Protein 1Z6M (pdb70)

Secondary structure (DSSP, 8-state):
----TTT--GGG--SSSSEEES-TT-SB--EEE-TT-HHHHHHHHHHHHHHHHHHHTTSB-EEEEE----STTTHHHH--TT--TT-HHHHHHHHH--TTHHHHTTS-HHHHHHIIIIIS-------HHHHHHHHHHHHHHT--SS-EEEETTEEE-TT--HHHHHHHHT-

Solvent-accessible surface area: 8942 Å² total

B-factor: mean 17.7, std 9.82, range [2.69, 97.03]

Organism: Enterococcus faecalis (strain ATCC 700802 / V583) (NCBI:txid226185)

InterPro domains:
  IPR012336 Thioredoxin-like fold [PF13462] (13-172)
  IPR036249 Thioredoxin-like superfamily [SSF52833] (2-171)

Structure (mmCIF, N/CA/C/O backbone):
data_1Z6M
#
_entry.id   1Z6M
#
_cell.length_a   55.797
_cell.length_b   69.236
_cell.length_c   82.538
_cell.angle_alpha   90.00
_cell.angle_beta   90.00
_cell.angle_gamma   90.00
#
_symmetry.space_group_name_H-M   'C 2 2 21'
#
loop_
_entity.id
_entity.type
_entity.pdbx_description
1 polymer 'conserved hypothetical protein'
2 non-polymer 'PHOSPHATE ION'
3 water water
#
loop_
_atom_site.group_PDB
_atom_site.id
_atom_site.type_symbol
_atom_site.label_atom_id
_atom_site.label_alt_id
_atom_site.label_comp_id
_atom_site.label_asym_id
_atom_site.label_entity_id
_atom_site.label_seq_id
_atom_site.pdbx_PDB_ins_code
_atom_site.Cartn_x
_atom_site.Cartn_y
_atom_site.Cartn_z
_atom_site.occupancy
_atom_site.B_iso_or_equiv
_atom_site.auth_seq_id
_atom_site.auth_comp_id
_atom_site.auth_asym_id
_atom_site.auth_atom_id
_atom_site.pdbx_PDB_model_num
ATOM 1 N N . SER A 1 1 ? 35.500 35.789 39.620 1.00 11.46 -2 SER A N 1
ATOM 2 C CA . SER A 1 1 ? 34.562 36.928 39.868 1.00 12.49 -2 SER A CA 1
ATOM 3 C C . SER A 1 1 ? 34.272 37.037 41.342 1.00 11.24 -2 SER A C 1
ATOM 4 O O . SER A 1 1 ? 34.410 36.050 42.072 1.00 11.15 -2 SER A O 1
ATOM 7 N N . ASN A 1 2 ? 33.844 38.228 41.755 1.00 11.00 -1 ASN A N 1
ATOM 8 C CA . ASN A 1 2 ? 33.282 38.429 43.082 1.00 11.84 -1 ASN A CA 1
ATOM 9 C C . ASN A 1 2 ? 31.843 37.940 43.020 1.00 13.84 -1 ASN A C 1
ATOM 10 O O . ASN A 1 2 ? 30.937 38.687 42.670 1.00 14.36 -1 ASN A O 1
ATOM 15 N N A ALA A 1 3 ? 31.581 36.742 43.531 0.50 13.77 0 ALA A N 1
ATOM 16 N N B ALA A 1 3 ? 31.729 36.616 43.124 0.50 15.68 0 ALA A N 1
ATOM 17 C CA A ALA A 1 3 ? 30.235 36.171 43.383 0.50 15.34 0 ALA A CA 1
ATOM 18 C CA B ALA A 1 3 ? 30.473 35.892 43.003 0.50 17.49 0 ALA A CA 1
ATOM 19 C C A ALA A 1 3 ? 29.509 35.841 44.679 0.50 16.53 0 ALA A C 1
ATOM 20 C C B ALA A 1 3 ? 30.058 35.910 44.430 0.50 18.51 0 ALA A C 1
ATOM 21 O O A ALA A 1 3 ? 28.300 36.021 44.767 0.50 16.46 0 ALA A O 1
ATOM 22 O O B ALA A 1 3 ? 30.512 35.120 45.261 0.50 19.12 0 ALA A O 1
ATOM 41 N N . ASP A 1 5 ? 28.539 36.641 47.824 1.00 21.97 2 ASP A N 1
ATOM 42 C CA . ASP A 1 5 ? 27.981 37.221 49.043 1.00 23.63 2 ASP A CA 1
ATOM 43 C C . ASP A 1 5 ? 28.235 36.472 50.337 1.00 24.28 2 ASP A C 1
ATOM 44 O O . ASP A 1 5 ? 27.390 35.699 50.815 1.00 24.32 2 ASP A O 1
ATOM 49 N N . ILE A 1 6 ? 29.410 36.713 50.910 1.00 24.55 3 ILE A N 1
ATOM 50 C CA . ILE A 1 6 ? 29.764 36.051 52.157 1.00 25.18 3 ILE A CA 1
ATOM 51 C C . ILE A 1 6 ? 28.738 36.360 53.246 1.00 25.08 3 ILE A C 1
ATOM 52 O O . ILE A 1 6 ? 28.555 35.562 54.163 1.00 25.57 3 ILE A O 1
ATOM 57 N N . SER A 1 7 ? 28.049 37.496 53.114 1.00 24.35 4 SER A N 1
ATOM 58 C CA . SER A 1 7 ? 26.969 37.845 54.038 1.00 23.60 4 SER A CA 1
ATOM 59 C C . SER A 1 7 ? 25.680 37.031 53.865 1.00 22.49 4 SER A C 1
ATOM 60 O O . SER A 1 7 ? 24.930 36.871 54.832 1.00 23.62 4 SER A O 1
ATOM 63 N N A VAL A 1 8 ? 25.429 36.527 52.657 0.50 21.40 5 VAL A N 1
ATOM 64 N N B VAL A 1 8 ? 25.416 36.516 52.664 0.50 21.39 5 VAL A N 1
ATOM 65 C CA A VAL A 1 8 ? 24.251 35.690 52.424 0.25 20.00 5 VAL A CA 1
ATOM 66 C CA B VAL A 1 8 ? 24.222 35.681 52.473 0.25 19.96 5 VAL A CA 1
ATOM 67 C C A VAL A 1 8 ? 24.507 34.245 52.860 0.50 18.90 5 VAL A C 1
ATOM 68 C C B VAL A 1 8 ? 24.478 34.201 52.769 0.50 18.91 5 VAL A C 1
ATOM 69 O O A VAL A 1 8 ? 23.610 33.591 53.393 0.50 18.55 5 VAL A O 1
ATOM 70 O O B VAL A 1 8 ? 23.544 33.472 53.102 0.50 18.69 5 VAL A O 1
ATOM 77 N N . ILE A 1 9 ? 25.732 33.765 52.650 1.00 17.43 6 ILE A N 1
AT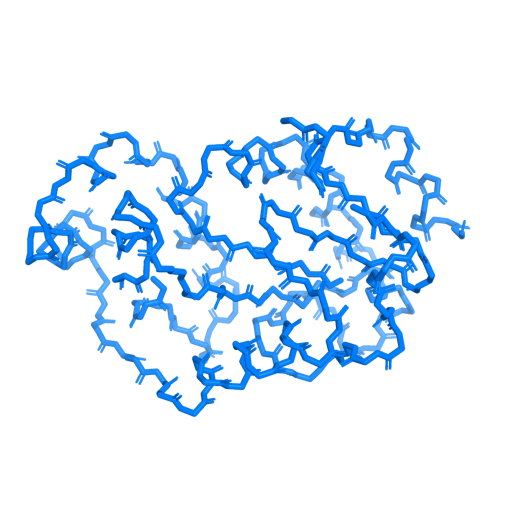OM 78 C CA . ILE A 1 9 ? 26.098 32.390 53.020 1.00 15.64 6 ILE A CA 1
ATOM 79 C C . ILE A 1 9 ? 25.939 32.236 54.524 1.00 14.58 6 ILE A C 1
ATOM 80 O O . ILE A 1 9 ? 26.341 33.116 55.302 1.00 14.75 6 ILE A O 1
ATOM 85 N N . ASP A 1 10 ? 25.318 31.132 54.918 1.00 13.56 7 ASP A N 1
ATOM 86 C CA . ASP A 1 10 ? 25.138 30.820 56.330 1.00 13.16 7 ASP A CA 1
ATOM 87 C C . ASP A 1 10 ? 26.054 29.662 56.712 1.00 12.72 7 ASP A C 1
ATOM 88 O O . ASP A 1 10 ? 25.726 28.483 56.512 1.00 13.24 7 ASP A O 1
ATOM 93 N N . ALA A 1 11 ? 27.203 30.009 57.289 1.00 12.54 8 ALA A N 1
ATOM 94 C CA . ALA A 1 11 ? 28.237 29.029 57.624 1.00 12.48 8 ALA A CA 1
ATOM 95 C C . ALA A 1 11 ? 27.810 28.128 58.773 1.00 12.72 8 ALA A C 1
ATOM 96 O O . ALA A 1 11 ? 28.492 27.149 59.066 1.00 13.23 8 ALA A O 1
ATOM 98 N N . THR A 1 12 ? 26.688 28.436 59.429 1.00 12.62 9 THR A N 1
ATOM 99 C CA . THR A 1 12 ? 26.197 27.533 60.473 1.00 13.28 9 THR A CA 1
ATOM 100 C C . THR A 1 12 ? 25.467 26.315 59.894 1.00 13.59 9 THR A C 1
ATOM 101 O O . THR A 1 12 ? 25.208 25.352 60.613 1.00 15.02 9 THR A O 1
ATOM 105 N N . LYS A 1 13 ? 25.152 26.349 58.600 1.00 13.68 10 LYS A N 1
ATOM 106 C CA . LYS A 1 13 ? 24.325 25.311 57.978 1.00 14.73 10 LYS A CA 1
ATOM 107 C C . LYS A 1 13 ? 25.145 24.255 57.253 1.00 14.98 10 LYS A C 1
ATOM 108 O O . LYS A 1 13 ? 24.595 23.316 56.682 1.00 15.98 10 LYS A O 1
ATOM 114 N N . VAL A 1 14 ? 26.458 24.413 57.261 1.00 13.77 11 VAL A N 1
ATOM 115 C CA . VAL A 1 14 ? 27.333 23.381 56.716 1.00 13.82 11 VAL A CA 1
ATOM 116 C C . VAL A 1 14 ? 27.704 22.414 57.834 1.00 13.43 11 VAL A C 1
ATOM 117 O O . VAL A 1 14 ? 27.557 22.741 59.019 1.00 15.00 11 VAL A O 1
ATOM 121 N N . ASN A 1 15 ? 28.177 21.229 57.468 1.00 13.06 12 ASN A N 1
ATOM 122 C CA . ASN A 1 15 ? 28.586 20.247 58.461 1.00 12.68 12 ASN A CA 1
ATOM 123 C C . ASN A 1 15 ? 29.911 19.603 58.079 1.00 13.15 12 ASN A C 1
ATOM 124 O O . ASN A 1 15 ? 30.377 19.730 56.941 1.00 12.63 12 ASN A O 1
ATOM 129 N N . THR A 1 16 ? 30.509 18.914 59.041 1.00 13.28 13 THR A N 1
ATOM 130 C CA . THR A 1 16 ? 31.773 18.224 58.832 1.00 15.04 13 THR A CA 1
ATOM 131 C C . THR A 1 16 ? 31.572 16.721 58.664 1.00 15.12 13 THR A C 1
ATOM 132 O O . THR A 1 16 ? 32.510 15.945 58.845 1.00 16.73 13 THR A O 1
ATOM 136 N N . GLU A 1 17 ? 30.361 16.318 58.288 1.00 15.17 14 GLU A N 1
ATOM 137 C CA . GLU A 1 17 ? 30.024 14.902 58.143 1.00 16.27 14 GLU A CA 1
ATOM 138 C C . GLU A 1 17 ? 30.029 14.415 56.699 1.00 15.13 14 GLU A C 1
ATOM 139 O O . GLU A 1 17 ? 30.685 13.421 56.383 1.00 16.56 14 GLU A O 1
ATOM 145 N N . THR A 1 18 ? 29.295 15.102 55.830 1.00 13.36 15 THR A N 1
ATOM 146 C CA . THR A 1 18 ? 29.127 14.632 54.463 1.00 13.00 15 THR A CA 1
ATOM 147 C C . THR A 1 18 ? 30.352 14.947 53.626 1.00 12.23 15 THR A C 1
ATOM 148 O O . THR A 1 18 ? 30.803 16.099 53.595 1.00 12.05 15 THR A O 1
ATOM 152 N N . GLY A 1 19 ? 30.868 13.943 52.924 1.00 12.04 16 GLY A N 1
ATOM 153 C CA . GLY A 1 19 ? 31.933 14.199 51.974 1.00 12.41 16 GLY A CA 1
ATOM 154 C C . GLY A 1 19 ? 33.190 13.410 52.198 1.00 12.62 16 GLY A C 1
ATOM 155 O O . GLY A 1 19 ? 33.197 12.425 52.932 1.00 13.11 16 GLY A O 1
ATOM 156 N N . LEU A 1 20 ? 34.252 13.824 51.523 1.00 12.19 17 LEU A N 1
ATOM 157 C CA . LEU A 1 20 ? 35.529 13.140 51.584 1.00 13.09 17 LEU A CA 1
ATOM 158 C C . LEU A 1 20 ? 36.357 13.728 52.716 1.00 12.81 17 LEU A C 1
ATOM 159 O O . LEU A 1 20 ? 36.647 14.923 52.713 1.00 12.48 17 LEU A O 1
ATOM 164 N N . HIS A 1 21 ? 36.731 12.889 53.680 1.00 12.54 18 HIS A N 1
ATOM 165 C CA . HIS A 1 21 ? 37.507 13.346 54.833 1.00 13.07 18 HIS A CA 1
ATOM 166 C C . HIS A 1 21 ? 38.982 13.080 54.625 1.00 13.40 18 HIS A C 1
ATOM 167 O O . HIS A 1 21 ? 39.377 11.938 54.410 1.00 13.67 18 HIS A O 1
ATOM 174 N N . ILE A 1 22 ? 39.783 14.132 54.716 1.00 13.75 19 ILE A N 1
ATOM 175 C CA . ILE A 1 22 ? 41.243 14.032 54.596 1.00 14.26 19 ILE A CA 1
ATOM 176 C C . ILE A 1 22 ? 41.844 14.531 55.899 1.00 14.69 19 ILE A C 1
ATOM 177 O O . ILE A 1 22 ? 41.616 15.673 56.288 1.00 15.22 19 ILE A O 1
ATOM 182 N N . GLY A 1 23 ? 42.602 13.673 56.571 1.00 15.17 20 GLY A N 1
ATOM 183 C CA . GLY A 1 23 ? 43.219 14.053 57.826 1.00 15.95 20 GLY A CA 1
ATOM 184 C C . GLY A 1 23 ? 42.602 13.358 59.020 1.00 16.55 20 GLY A C 1
ATOM 185 O O . GLY A 1 23 ? 41.719 12.502 58.881 1.00 17.15 20 GLY A O 1
ATOM 186 N N . GLU A 1 24 ? 43.068 13.739 60.199 1.00 16.64 21 GLU A N 1
ATOM 187 C CA . GLU A 1 24 ? 42.616 13.126 61.444 1.00 17.34 21 GLU A CA 1
ATOM 188 C C . GLU A 1 24 ? 41.220 13.596 61.860 1.00 16.42 21 GLU A C 1
ATOM 189 O O . GLU A 1 24 ? 40.932 14.785 61.832 1.00 15.93 21 GLU A O 1
ATOM 195 N N A SER A 1 25 ? 40.353 12.660 62.245 0.00 15.37 22 SER A N 1
ATOM 196 N N B SER A 1 25 ? 40.357 12.659 62.253 0.50 15.39 22 SER A N 1
ATOM 197 C CA A SER A 1 25 ? 38.977 13.001 62.631 0.00 15.09 22 SER A CA 1
ATOM 198 C CA B SER A 1 25 ? 38.984 13.000 62.661 0.50 15.25 22 SER A CA 1
ATOM 199 C C A SER A 1 25 ? 38.908 13.949 63.833 0.00 14.86 22 SER A C 1
ATOM 200 C C B SER A 1 25 ? 38.931 13.955 63.851 0.50 14.71 22 SER A C 1
ATOM 201 O O A SER A 1 25 ? 37.938 14.678 64.002 0.00 14.02 22 SER A O 1
ATOM 202 O O B SER A 1 25 ? 37.968 14.692 64.021 0.50 13.71 22 SER A O 1
ATOM 207 N N . ASN A 1 26 ? 39.977 13.918 64.670 1.00 15.70 23 ASN A N 1
ATOM 208 C CA A ASN A 1 26 ? 39.930 14.827 65.812 0.50 15.89 23 ASN A CA 1
ATOM 209 C CA B ASN A 1 26 ? 40.089 14.752 65.859 0.50 15.78 23 ASN A CA 1
ATOM 210 C C . ASN A 1 26 ? 40.723 16.120 65.608 1.00 15.73 23 ASN A C 1
ATOM 211 O O . ASN A 1 26 ? 40.853 16.923 66.529 1.00 15.52 23 ASN A O 1
ATOM 220 N N . ALA A 1 27 ? 41.185 16.362 64.379 1.00 15.02 24 ALA A N 1
ATOM 221 C CA . ALA A 1 27 ? 41.890 17.620 64.095 1.00 14.97 24 ALA A CA 1
ATOM 222 C C . ALA A 1 27 ? 40.997 18.797 64.466 1.00 15.21 24 ALA A C 1
ATOM 223 O O . ALA A 1 27 ? 39.808 18.799 64.146 1.00 16.17 24 ALA A O 1
ATOM 225 N N . PRO A 1 28 ? 41.549 19.785 65.186 1.00 14.74 25 PRO A N 1
ATOM 226 C CA . PRO A 1 28 ? 40.742 20.908 65.674 1.00 15.31 25 PRO A CA 1
ATOM 227 C C . PRO A 1 28 ? 40.170 21.818 64.583 1.00 15.51 25 PRO A C 1
ATOM 228 O O . PRO A 1 28 ? 39.051 22.323 64.722 1.00 16.72 25 PRO A O 1
ATOM 232 N N . VAL A 1 29 ? 40.913 22.013 63.500 1.00 14.56 26 VAL A N 1
ATOM 233 C CA . VAL A 1 29 ? 40.468 22.928 62.454 1.00 14.08 26 VAL A CA 1
ATOM 234 C C . VAL A 1 29 ? 39.779 22.126 61.360 1.00 14.20 26 VAL A C 1
ATOM 235 O O . VAL A 1 29 ? 40.390 21.249 60.747 1.00 14.54 26 VAL A O 1
ATOM 239 N N . LYS A 1 30 ? 38.501 22.426 61.138 1.00 13.85 27 LYS A N 1
ATOM 240 C CA . LYS A 1 30 ? 37.712 21.741 60.117 1.00 14.12 27 LYS A CA 1
ATOM 241 C C . LYS A 1 30 ? 37.586 22.649 58.915 1.00 13.93 27 LYS A C 1
ATOM 242 O O . LYS A 1 30 ? 37.038 23.746 59.016 1.00 15.01 27 LYS A O 1
ATOM 256 N N . ILE A 1 32 ? 36.040 23.083 55.321 1.00 11.55 29 ILE A N 1
ATOM 257 C CA . ILE A 1 32 ? 34.970 22.596 54.450 1.00 11.31 29 ILE A CA 1
ATOM 258 C C . ILE A 1 32 ? 35.146 23.188 53.058 1.00 11.33 29 ILE A C 1
ATOM 259 O O . ILE A 1 32 ? 35.274 24.401 52.911 1.00 11.25 29 ILE A O 1
ATOM 264 N N . GLU A 1 33 ? 35.164 22.331 52.041 1.00 10.65 30 GLU A N 1
ATOM 265 C CA . GLU A 1 33 ? 35.467 22.769 50.678 1.00 10.66 30 GLU A CA 1
ATOM 266 C C . GLU A 1 33 ? 34.386 22.305 49.724 1.00 9.84 30 GLU A C 1
ATOM 267 O O . GLU A 1 33 ? 34.300 21.110 49.410 1.00 10.98 30 GLU A O 1
ATOM 273 N N . PHE A 1 34 ? 33.579 23.243 49.238 1.00 9.74 31 PHE A N 1
ATOM 274 C CA . PHE A 1 34 ? 32.610 22.953 48.181 1.00 9.51 31 PHE A CA 1
ATOM 275 C C . PHE A 1 34 ? 33.297 23.209 46.850 1.00 9.80 31 PHE A C 1
ATOM 276 O O . PHE A 1 34 ? 33.698 24.337 46.552 1.00 9.98 31 PHE A O 1
ATOM 284 N N . ILE A 1 35 ? 33.454 22.153 46.062 1.00 10.01 32 ILE A N 1
ATOM 285 C CA . ILE A 1 35 ? 34.180 22.255 44.810 1.00 10.79 32 ILE A CA 1
ATOM 286 C C . ILE A 1 35 ? 33.484 21.444 43.717 1.00 10.52 32 ILE A C 1
ATOM 287 O O . ILE A 1 35 ? 32.682 20.540 43.987 1.00 10.45 32 ILE A O 1
ATOM 292 N N . ASN A 1 36 ? 33.799 21.778 42.473 1.00 9.19 33 ASN A N 1
ATOM 293 C CA . ASN A 1 36 ? 33.441 20.931 41.345 1.00 9.61 33 ASN A CA 1
ATOM 294 C C . ASN A 1 36 ? 34.732 20.719 40.563 1.00 9.53 33 ASN A C 1
ATOM 295 O O . ASN A 1 36 ? 35.453 21.675 40.269 1.00 10.32 33 ASN A O 1
ATOM 300 N N . VAL A 1 37 ? 35.052 19.469 40.260 1.00 9.67 34 VAL A N 1
ATOM 301 C CA A VAL A 1 37 ? 36.374 19.150 39.713 0.50 9.63 34 VAL A CA 1
ATOM 302 C CA B VAL A 1 37 ? 36.364 19.136 39.737 0.50 10.29 34 VAL A CA 1
ATOM 303 C C . VAL A 1 37 ? 36.605 19.613 38.291 1.00 9.84 34 VAL A C 1
ATOM 304 O O . VAL A 1 37 ? 37.735 19.572 37.818 1.00 10.29 34 VAL A O 1
ATOM 311 N N . ARG A 1 38 ? 35.556 20.071 37.603 1.00 9.99 35 ARG A N 1
ATOM 312 C CA . ARG A 1 38 ? 35.767 20.680 36.276 1.00 10.11 35 ARG A CA 1
ATOM 313 C C . ARG A 1 38 ? 36.056 22.174 36.359 1.00 9.72 35 ARG A C 1
ATOM 314 O O . ARG A 1 38 ? 36.474 22.794 35.391 1.00 10.41 35 ARG A O 1
ATOM 322 N N . CYS A 1 39 ? 35.829 22.755 37.528 1.00 9.56 36 CYS A N 1
ATOM 323 C CA . CYS A 1 39 ? 35.93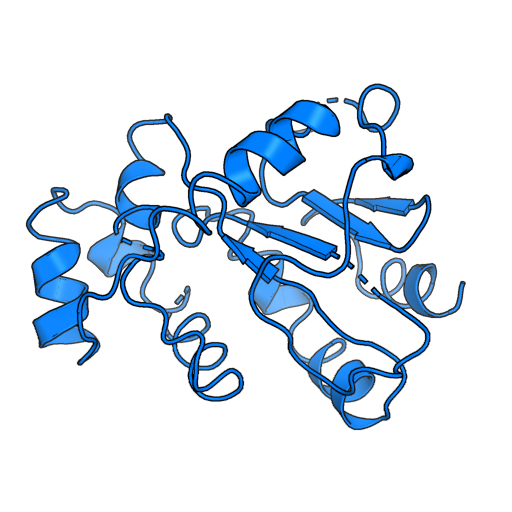8 24.190 37.650 1.00 9.65 36 CYS A CA 1
ATOM 324 C C . CYS A 1 39 ? 37.402 24.647 37.670 1.00 10.04 36 CYS A C 1
ATOM 325 O O . CYS A 1 39 ? 38.177 24.169 38.484 1.00 9.55 36 CYS A O 1
ATOM 328 N N . PRO A 1 40 ? 37.780 25.614 36.811 1.00 9.55 37 PRO A N 1
ATOM 329 C CA . PRO A 1 40 ? 39.174 26.077 36.833 1.00 10.28 37 PRO A CA 1
ATOM 330 C C . PRO A 1 40 ? 39.512 26.938 38.059 1.00 9.64 37 PRO A C 1
ATOM 331 O O . PRO A 1 40 ? 40.688 27.061 38.445 1.00 9.93 37 PRO A O 1
ATOM 335 N N . TYR A 1 41 ? 38.492 27.506 38.691 1.00 9.58 38 TYR A N 1
ATOM 336 C CA . TYR A 1 41 ? 38.717 28.277 39.909 1.00 9.77 38 TYR A CA 1
ATOM 337 C C . TYR A 1 41 ? 38.996 27.295 41.050 1.00 9.97 38 TYR A C 1
ATOM 338 O O . TYR A 1 41 ? 39.863 27.533 41.884 1.00 9.53 38 TYR A O 1
ATOM 347 N N . CYS A 1 42 ? 38.276 26.176 41.060 1.00 9.80 39 CYS A N 1
ATOM 348 C CA . CYS A 1 42 ? 38.551 25.088 42.002 1.00 10.10 39 CYS A CA 1
ATOM 349 C C . CYS A 1 42 ? 39.931 24.492 41.742 1.00 9.55 39 CYS A C 1
ATOM 350 O O . CYS A 1 42 ? 40.648 24.172 42.686 1.00 9.73 39 CYS A O 1
ATOM 353 N N . ARG A 1 43 ? 40.311 24.362 40.467 1.00 10.00 40 ARG A N 1
ATOM 354 C CA A ARG A 1 43 ? 41.663 23.906 40.122 0.50 10.08 40 ARG A CA 1
ATOM 355 C CA B ARG A 1 43 ? 41.656 23.922 40.109 0.50 10.44 40 ARG A CA 1
ATOM 356 C C . ARG A 1 43 ? 42.728 24.820 40.733 1.00 10.13 40 ARG A C 1
ATOM 357 O O . ARG A 1 43 ? 43.716 24.340 41.304 1.00 10.21 40 ARG A O 1
ATOM 372 N N . LYS A 1 44 ? 42.531 26.133 40.614 1.00 9.90 41 LYS A N 1
ATOM 373 C CA A LYS A 1 44 ? 43.443 27.126 41.177 0.50 10.34 41 LYS A CA 1
ATOM 374 C CA B LYS A 1 44 ? 43.457 27.111 41.181 0.50 10.32 41 LYS A CA 1
ATOM 375 C C . LYS A 1 44 ? 43.523 26.977 42.694 1.00 10.20 41 LYS A C 1
ATOM 376 O O . LYS A 1 44 ? 44.613 26.967 43.272 1.00 10.69 41 LYS A O 1
ATOM 387 N N . TRP A 1 45 ? 42.364 26.882 43.349 1.00 9.42 42 TRP A N 1
ATOM 388 C CA . TRP A 1 45 ? 42.329 26.647 44.798 1.00 9.65 42 TRP A CA 1
ATOM 389 C C . TRP A 1 45 ? 43.155 25.413 45.167 1.00 10.08 42 TRP A C 1
ATOM 390 O O . TRP A 1 45 ? 43.993 25.460 46.074 1.00 10.24 42 TRP A O 1
ATOM 401 N N . PHE A 1 46 ? 42.930 24.313 44.460 1.00 11.20 43 PHE A N 1
ATOM 402 C CA . PHE A 1 46 ? 43.607 23.069 44.794 1.00 12.11 43 PHE A CA 1
ATOM 403 C C . PHE A 1 46 ? 45.116 23.162 44.614 1.00 12.32 43 PHE A C 1
ATOM 404 O O . PHE A 1 46 ? 45.867 22.683 45.457 1.00 13.14 43 PHE A O 1
ATOM 412 N N . GLU A 1 47 ? 45.578 23.772 43.523 1.00 12.41 44 GLU A N 1
ATOM 413 C CA . GLU A 1 47 ? 47.028 23.826 43.318 1.00 13.60 44 GLU A CA 1
ATOM 414 C C . GLU A 1 47 ? 47.709 24.797 44.295 1.00 12.81 44 GLU A C 1
ATOM 415 O O . GLU A 1 47 ? 48.768 24.486 44.837 1.00 12.73 44 GLU A O 1
ATOM 421 N N . GLU A 1 48 ? 47.103 25.962 44.542 1.00 12.17 45 GLU A N 1
ATOM 422 C CA . GLU A 1 48 ? 47.788 26.995 45.312 1.00 12.51 45 GLU A CA 1
ATOM 423 C C . GLU A 1 48 ? 47.861 26.647 46.793 1.00 12.33 45 GLU A C 1
ATOM 424 O O . GLU A 1 48 ? 48.763 27.118 47.490 1.00 12.85 45 GLU A O 1
ATOM 430 N N . SER A 1 49 ? 46.931 25.813 47.252 1.00 12.31 46 SER A N 1
ATOM 431 C CA . SER A 1 49 ? 46.866 25.404 48.660 1.00 11.82 46 SER A CA 1
ATOM 432 C C . SER A 1 49 ? 47.484 24.029 48.946 1.00 12.26 46 SER A C 1
ATOM 433 O O . SER A 1 49 ? 47.587 23.625 50.101 1.00 12.23 46 SER A O 1
ATOM 436 N N . GLU A 1 50 ? 47.936 23.332 47.903 1.00 12.35 47 GLU A N 1
ATOM 437 C CA A GLU A 1 50 ? 48.331 21.926 48.022 0.50 12.90 47 GLU A CA 1
ATOM 438 C CA B GLU A 1 50 ? 48.337 21.926 48.020 0.50 13.14 47 GLU A CA 1
ATOM 439 C C . GLU A 1 50 ? 49.358 21.667 49.131 1.00 12.88 47 GLU A C 1
ATOM 440 O O . GLU A 1 50 ? 49.148 20.796 49.990 1.00 13.32 47 GLU A O 1
ATOM 451 N N . GLU A 1 51 ? 50.458 22.420 49.116 1.00 12.90 48 GLU A N 1
ATOM 452 C CA . GLU A 1 51 ? 51.551 22.196 50.066 1.00 13.28 48 GLU A CA 1
ATOM 453 C C . GLU A 1 51 ? 51.177 22.567 51.499 1.00 12.99 48 GLU A C 1
ATOM 454 O O . GLU A 1 51 ? 51.432 21.797 52.440 1.00 13.01 48 GLU A O 1
ATOM 460 N N . LEU A 1 52 ? 50.576 23.741 51.669 1.00 13.07 49 LEU A N 1
ATOM 461 C CA A LEU A 1 52 ? 50.164 24.158 53.008 0.50 12.86 49 LEU A CA 1
ATOM 462 C CA B LEU A 1 52 ? 50.152 24.180 52.990 0.50 13.33 49 LEU A CA 1
ATOM 463 C C . LEU A 1 52 ? 49.151 23.191 53.600 1.00 13.08 49 LEU A C 1
ATOM 464 O O . LEU A 1 52 ? 49.259 22.811 54.757 1.00 13.62 49 LEU A O 1
ATOM 473 N N . LEU A 1 53 ? 48.170 22.774 52.811 1.00 12.23 50 LEU A N 1
ATOM 474 C CA . LEU A 1 53 ? 47.202 21.818 53.337 1.00 12.60 50 LEU A CA 1
ATOM 475 C C . LEU A 1 53 ? 47.780 20.429 53.628 1.00 12.88 50 LEU A C 1
ATOM 476 O O . LEU A 1 53 ? 47.409 19.798 54.618 1.00 13.29 50 LEU A O 1
ATOM 481 N N . ALA A 1 54 ? 48.700 19.959 52.791 1.00 12.28 51 ALA A N 1
ATOM 482 C CA . ALA A 1 54 ? 49.310 18.662 53.048 1.00 13.03 51 ALA A CA 1
ATOM 483 C C . ALA A 1 54 ? 50.038 18.686 54.389 1.00 12.87 51 ALA A C 1
ATOM 484 O O . ALA A 1 54 ? 49.887 17.764 55.202 1.00 13.14 51 ALA A O 1
ATOM 486 N N . GLN A 1 55 ? 50.781 19.758 54.653 1.00 12.96 52 GLN A N 1
ATOM 487 C CA . GLN A 1 55 ? 51.477 19.846 55.934 1.00 13.62 52 GLN A CA 1
ATOM 488 C C . GLN A 1 55 ? 50.504 19.983 57.105 1.00 14.19 52 GLN A C 1
ATOM 489 O O . GLN A 1 55 ? 50.695 19.370 58.160 1.00 14.59 52 GLN A O 1
ATOM 495 N N . SER A 1 56 ? 49.461 20.797 56.924 1.00 14.15 53 SER A N 1
ATOM 496 C CA . SER A 1 56 ? 48.478 21.025 57.997 1.00 14.73 53 SER A CA 1
ATOM 497 C C . SER A 1 56 ? 47.724 19.750 58.357 1.00 14.74 53 SER A C 1
ATOM 498 O O . SER A 1 56 ? 47.386 19.527 59.520 1.00 15.01 53 SER A O 1
ATOM 501 N N . VAL A 1 57 ? 47.422 18.948 57.341 1.00 14.66 54 VAL A N 1
ATOM 502 C CA . VAL A 1 57 ? 46.765 17.665 57.536 1.00 15.30 54 VAL A CA 1
ATOM 503 C C . VAL A 1 57 ? 47.713 16.685 58.227 1.00 15.54 54 VAL A C 1
ATOM 504 O O . VAL A 1 57 ? 47.334 16.009 59.185 1.00 16.09 54 VAL A O 1
ATOM 508 N N . LYS A 1 58 ? 48.954 16.638 57.756 1.00 15.74 55 LYS A N 1
ATOM 509 C CA . LYS A 1 58 ? 49.934 15.718 58.324 1.00 16.33 55 LYS A CA 1
ATOM 510 C C . LYS A 1 58 ? 50.233 16.025 59.788 1.00 16.01 55 LYS A C 1
ATOM 511 O O . LYS A 1 58 ? 50.410 15.108 60.593 1.00 16.77 55 LYS A O 1
ATOM 517 N N . SER A 1 59 ? 50.296 17.308 60.122 1.00 16.00 56 SER A N 1
ATOM 518 C CA . SER A 1 59 ? 50.605 17.745 61.486 1.00 16.31 56 SER A CA 1
ATOM 519 C C . SER A 1 59 ? 49.441 17.584 62.477 1.00 16.00 56 SER A C 1
ATOM 520 O O . SER A 1 59 ? 49.607 17.859 63.667 1.00 16.37 56 SER A O 1
ATOM 523 N N . GLY A 1 60 ? 48.270 17.179 61.982 1.00 15.54 57 GLY A N 1
ATOM 524 C CA . GLY A 1 60 ? 47.099 16.944 62.827 1.00 15.28 57 GLY A CA 1
ATOM 525 C C . GLY A 1 60 ? 46.263 18.181 63.115 1.00 14.69 57 GLY A C 1
ATOM 526 O O . GLY A 1 60 ? 45.305 18.109 63.870 1.00 14.95 57 GLY A O 1
ATOM 527 N N . LYS A 1 61 ? 46.632 19.317 62.525 1.00 14.22 58 LYS A N 1
ATOM 528 C CA . LYS A 1 61 ? 45.945 20.581 62.778 1.00 13.98 58 LYS A CA 1
ATOM 529 C C . LYS A 1 61 ? 44.609 20.672 62.039 1.00 13.53 58 LYS A C 1
ATOM 530 O O . LYS A 1 61 ? 43.627 21.164 62.595 1.00 13.38 58 LYS A O 1
ATOM 536 N N . VAL A 1 62 ? 44.582 20.189 60.799 1.00 13.22 59 VAL A N 1
ATOM 537 C CA . VAL A 1 62 ? 43.435 20.359 59.915 1.00 13.23 59 VAL A CA 1
ATOM 538 C C . VAL A 1 62 ? 42.863 19.029 59.453 1.00 13.34 59 VAL A C 1
ATOM 539 O O . VAL A 1 62 ? 43.608 18.109 59.107 1.00 13.66 59 VAL A O 1
ATOM 543 N N . GLU A 1 63 ? 41.534 18.944 59.466 1.00 12.91 60 GLU A N 1
ATOM 544 C CA . GLU A 1 63 ? 40.809 17.921 58.722 1.00 13.19 60 GLU A CA 1
ATOM 545 C C . GLU A 1 63 ? 40.057 18.617 57.596 1.00 12.34 60 GLU A C 1
ATOM 546 O O . GLU A 1 63 ? 39.343 19.590 57.836 1.00 12.87 60 GLU A O 1
ATOM 552 N N . ARG A 1 64 ? 40.224 18.125 56.373 1.00 11.60 61 ARG A N 1
ATOM 553 C CA . ARG A 1 64 ? 39.480 18.664 55.239 1.00 11.23 61 ARG A CA 1
ATOM 554 C C . ARG A 1 64 ? 38.257 17.812 55.015 1.00 11.28 61 ARG A C 1
ATOM 555 O O . ARG A 1 64 ? 38.327 16.577 55.093 1.00 11.81 61 ARG A O 1
ATOM 563 N N . ILE A 1 65 ? 37.136 18.483 54.740 1.00 10.95 62 ILE A N 1
ATOM 564 C CA A ILE A 1 65 ? 35.909 17.796 54.348 0.50 10.80 62 ILE A CA 1
ATOM 565 C CA B ILE A 1 65 ? 35.877 17.836 54.376 0.50 11.44 62 ILE A CA 1
ATOM 566 C C . ILE A 1 65 ? 35.527 18.333 52.975 1.00 10.87 62 ILE A C 1
ATOM 567 O O . ILE A 1 65 ? 35.036 19.454 52.828 1.00 11.01 62 ILE A O 1
ATOM 576 N N . ILE A 1 66 ? 35.804 17.513 51.966 1.00 10.79 63 ILE A N 1
ATOM 577 C CA . ILE A 1 66 ? 35.678 17.920 50.576 1.00 10.98 63 ILE A CA 1
ATOM 578 C C . ILE A 1 66 ? 34.314 17.487 50.053 1.00 9.62 63 ILE A C 1
ATOM 579 O O . ILE A 1 66 ? 34.006 16.280 50.023 1.00 11.23 63 ILE A O 1
ATOM 584 N N . LYS A 1 67 ? 33.521 18.483 49.673 1.00 10.20 64 LYS A N 1
ATOM 585 C CA . LYS A 1 67 ? 32.141 18.299 49.250 1.00 9.87 64 LYS A CA 1
ATOM 586 C C . LYS A 1 67 ? 32.058 18.507 47.753 1.00 9.69 64 LYS A C 1
ATOM 587 O O . LYS A 1 67 ? 32.156 19.639 47.274 1.00 10.33 64 LYS A O 1
ATOM 593 N N . LEU A 1 68 ? 31.895 17.405 47.029 1.00 9.90 65 LEU A N 1
ATOM 594 C CA . LEU A 1 68 ? 31.865 17.448 45.563 1.00 9.82 65 LEU A CA 1
ATOM 595 C C . LEU A 1 68 ? 30.461 17.826 45.127 1.00 10.25 65 LEU A C 1
ATOM 596 O O . LEU A 1 68 ? 29.519 17.038 45.249 1.00 10.91 65 LEU A O 1
ATOM 601 N N . PHE A 1 69 ? 30.346 19.073 44.675 1.00 9.97 66 PHE A N 1
ATOM 602 C CA . PHE A 1 69 ? 29.072 19.735 44.412 1.00 10.28 66 PHE A CA 1
ATOM 603 C C . PHE A 1 69 ? 28.753 19.568 42.925 1.00 10.85 66 PHE A C 1
ATOM 604 O O . PHE A 1 69 ? 29.373 20.221 42.061 1.00 10.71 66 PHE A O 1
ATOM 612 N N . ASP A 1 70 ? 27.808 18.670 42.614 1.00 11.30 67 ASP A N 1
ATOM 613 C CA . ASP A 1 70 ? 27.331 18.556 41.214 1.00 11.56 67 ASP A CA 1
ATOM 614 C C . ASP A 1 70 ? 26.537 19.807 40.867 1.00 12.68 67 ASP A C 1
ATOM 615 O O . ASP A 1 70 ? 25.649 20.215 41.629 1.00 13.77 67 ASP A O 1
ATOM 620 N N . LYS A 1 71 ? 26.833 20.398 39.711 1.00 13.69 68 LYS A N 1
ATOM 621 C CA . LYS A 1 71 ? 26.287 21.702 39.359 1.00 14.69 68 LYS A CA 1
ATOM 622 C C . LYS A 1 71 ? 25.539 21.633 38.046 1.00 15.21 68 LYS A C 1
ATOM 623 O O . LYS A 1 71 ? 25.747 20.718 37.257 1.00 15.25 68 LYS A O 1
ATOM 629 N N . GLU A 1 72 ? 24.701 22.640 37.803 1.00 15.86 69 GLU A N 1
ATOM 630 C CA . GLU A 1 72 ? 23.804 22.689 36.650 1.00 17.26 69 GLU A CA 1
ATOM 631 C C . GLU A 1 72 ? 24.452 23.238 35.383 1.00 17.27 69 GLU A C 1
ATOM 632 O O . GLU A 1 72 ? 24.065 22.862 34.263 1.00 17.74 69 GLU A O 1
ATOM 638 N N . LYS A 1 73 ? 25.397 24.161 35.549 1.00 17.88 70 LYS A N 1
ATOM 639 C CA . LYS A 1 73 ? 26.021 24.833 34.407 1.00 18.41 70 LYS A CA 1
ATOM 640 C C . LYS A 1 73 ? 26.591 23.793 33.450 1.00 17.80 70 LYS A C 1
ATOM 641 O O . LYS A 1 73 ? 27.232 22.832 33.880 1.00 17.65 70 LYS A O 1
ATOM 647 N N . GLU A 1 74 ? 26.350 23.978 32.154 1.00 17.39 71 GLU A N 1
ATOM 648 C CA . GLU A 1 74 ? 26.673 22.942 31.177 1.00 17.22 71 GLU A CA 1
ATOM 649 C C . GLU A 1 74 ? 28.112 22.429 31.294 1.00 15.97 71 GLU A C 1
ATOM 650 O O . GLU A 1 74 ? 28.340 21.219 31.339 1.00 15.64 71 GLU A O 1
ATOM 656 N N . SER A 1 75 ? 29.074 23.342 31.352 1.00 15.45 72 SER A N 1
ATOM 657 C CA A SER A 1 75 ? 30.475 22.938 31.443 0.50 14.90 72 SER A CA 1
ATOM 658 C CA B SER A 1 75 ? 30.480 22.964 31.463 0.50 15.26 72 SER A CA 1
ATOM 659 C C . SER A 1 75 ? 30.717 22.098 32.698 1.00 14.45 72 SER A C 1
ATOM 660 O O . SER A 1 75 ? 31.366 21.049 32.630 1.00 13.99 72 SER A O 1
ATOM 665 N N . LEU A 1 76 ? 30.167 22.539 33.827 1.00 13.75 73 LEU A N 1
ATOM 666 C CA . LEU A 1 76 ? 30.419 21.863 35.088 1.00 12.65 73 LEU A CA 1
ATOM 667 C C . LEU A 1 76 ? 29.761 20.495 35.196 1.00 12.08 73 LEU A C 1
ATOM 668 O O . LEU A 1 76 ? 30.166 19.678 36.027 1.00 11.80 73 LEU A O 1
ATOM 673 N N . GLN A 1 77 ? 28.789 20.217 34.331 1.00 12.35 74 GLN A N 1
ATOM 674 C CA . GLN A 1 77 ? 28.226 18.876 34.289 1.00 12.38 74 GLN A CA 1
ATOM 675 C C . GLN A 1 77 ? 29.274 17.801 33.976 1.00 12.08 74 GLN A C 1
ATOM 676 O O . GLN A 1 77 ? 29.131 16.652 34.399 1.00 12.28 74 GLN A O 1
ATOM 682 N N . ARG A 1 78 ? 30.323 18.154 33.231 1.00 11.80 75 ARG A N 1
ATOM 683 C CA . ARG A 1 78 ? 31.426 17.227 33.020 1.00 11.80 75 ARG A CA 1
ATOM 684 C C . ARG A 1 78 ? 32.073 16.844 34.358 1.00 11.11 75 ARG A C 1
ATOM 685 O O . ARG A 1 78 ? 32.423 15.673 34.583 1.00 11.69 75 ARG A O 1
ATOM 693 N N . GLY A 1 79 ? 32.218 17.834 35.244 1.00 10.82 76 GLY A N 1
ATOM 694 C CA . GLY A 1 79 ? 32.739 17.580 36.580 1.00 10.75 76 GLY A CA 1
ATOM 695 C C . GLY A 1 79 ? 31.842 16.653 37.363 1.00 10.46 76 GLY A C 1
ATOM 696 O O . GLY A 1 79 ? 32.325 15.787 38.090 1.00 10.41 76 GLY A O 1
ATOM 697 N N . ASN A 1 80 ? 30.532 16.831 37.209 1.00 10.40 77 ASN A N 1
ATOM 698 C CA . ASN A 1 80 ? 29.586 15.961 37.892 1.00 10.90 77 ASN A CA 1
ATOM 699 C C . ASN A 1 80 ? 29.863 14.488 37.605 1.00 11.53 77 ASN A C 1
ATOM 700 O O . ASN A 1 80 ? 29.825 13.650 38.506 1.00 12.19 77 ASN A O 1
ATOM 705 N N . VAL A 1 81 ? 30.135 14.176 36.338 1.00 11.64 78 VAL A N 1
ATOM 706 C CA . VAL A 1 81 ? 30.426 12.808 35.947 1.00 11.88 78 VAL A CA 1
ATOM 707 C C . VAL A 1 81 ? 31.646 12.316 36.726 1.00 11.97 78 VAL A C 1
ATOM 708 O O . VAL A 1 81 ? 31.611 11.243 37.328 1.00 12.03 78 VAL A O 1
ATOM 720 N N . HIS A 1 83 ? 32.847 13.325 39.551 1.00 11.11 80 HIS A N 1
ATOM 721 C CA . HIS A 1 83 ? 32.543 13.182 40.971 1.00 11.25 80 HIS A CA 1
ATOM 722 C C . HIS A 1 83 ? 32.037 11.794 41.318 1.00 11.69 80 HIS A C 1
ATOM 723 O O . HIS A 1 83 ? 32.156 11.356 42.462 1.00 12.63 80 HIS A O 1
ATOM 730 N N . HIS A 1 84 ? 31.462 11.105 40.338 1.00 12.22 81 HIS A N 1
ATOM 731 C CA . HIS A 1 84 ? 30.846 9.809 40.594 1.00 13.24 81 HIS A CA 1
ATOM 732 C C . HIS A 1 84 ? 31.828 8.649 40.478 1.00 13.56 81 HIS A C 1
ATOM 733 O O . HIS A 1 84 ? 31.429 7.496 40.648 1.00 14.40 81 HIS A O 1
ATOM 740 N N . TYR A 1 85 ? 33.100 8.969 40.207 1.00 14.27 82 TYR A N 1
ATOM 741 C CA . TYR A 1 85 ? 34.187 7.992 40.129 1.00 14.85 82 TYR A CA 1
ATOM 742 C C . TYR A 1 85 ? 35.097 8.060 41.357 1.00 15.43 82 TYR A C 1
ATOM 743 O O . TYR A 1 85 ? 36.178 7.470 41.379 1.00 17.21 82 TYR A O 1
ATOM 752 N N . ILE A 1 86 ? 34.643 8.784 42.379 1.00 15.56 83 ILE A N 1
ATOM 753 C CA . ILE A 1 86 ? 35.399 8.972 43.599 1.00 15.69 83 ILE A CA 1
ATOM 754 C C . ILE A 1 86 ? 35.096 7.853 44.577 1.00 16.79 83 ILE A C 1
ATOM 755 O O . ILE A 1 86 ? 33.934 7.589 44.906 1.00 17.18 83 ILE A O 1
ATOM 760 N N . ASP A 1 87 ? 36.166 7.198 45.023 1.00 17.23 84 ASP A N 1
ATOM 761 C CA . ASP A 1 87 ? 36.073 6.078 45.938 1.00 18.38 84 ASP A CA 1
ATOM 762 C C . ASP A 1 87 ? 36.097 6.580 47.368 1.00 18.12 84 ASP A C 1
ATOM 763 O O . ASP A 1 87 ? 37.164 6.772 47.948 1.00 18.42 84 ASP A O 1
ATOM 768 N N . TYR A 1 88 ? 34.913 6.787 47.938 1.00 18.41 85 TYR A N 1
ATOM 769 C CA . TYR A 1 88 ? 34.808 7.319 49.291 1.00 18.47 85 TYR A CA 1
ATOM 770 C C . TYR A 1 88 ? 35.331 6.376 50.373 1.00 19.27 85 TYR A C 1
ATOM 771 O O . TYR A 1 88 ? 35.594 6.814 51.491 1.00 20.46 85 TYR A O 1
ATOM 780 N N . SER A 1 89 ? 35.506 5.098 50.024 1.00 19.67 86 SER A N 1
ATOM 781 C CA . SER A 1 89 ? 36.035 4.095 50.956 0.50 19.36 86 SER A CA 1
ATOM 782 C C . SER A 1 89 ? 37.552 4.209 51.145 1.00 20.11 86 SER A C 1
ATOM 783 O O . SER A 1 89 ? 38.112 3.615 52.074 1.00 20.45 86 SER A O 1
ATOM 786 N N . ALA A 1 90 ? 38.212 4.958 50.261 1.00 19.77 87 ALA A N 1
ATOM 787 C CA . ALA A 1 90 ? 39.674 5.074 50.274 1.00 19.70 87 ALA A CA 1
ATOM 788 C C . ALA A 1 90 ? 40.090 6.544 50.118 1.00 19.74 87 ALA A C 1
ATOM 789 O O . ALA A 1 90 ? 40.475 6.965 49.024 1.00 19.04 87 ALA A O 1
ATOM 791 N N . PRO A 1 91 ? 40.003 7.332 51.209 1.00 20.16 88 PRO A N 1
ATOM 792 C CA . PRO A 1 91 ? 40.167 8.793 51.119 1.00 20.52 88 PRO A CA 1
ATOM 793 C C . PRO A 1 91 ? 41.490 9.271 50.534 1.00 20.70 88 PRO A C 1
ATOM 794 O O . PRO A 1 91 ? 41.487 10.185 49.711 1.00 20.12 88 PRO A O 1
ATOM 798 N N . GLU A 1 92 ? 42.606 8.674 50.951 1.00 21.29 89 GLU A N 1
ATOM 799 C CA . GLU A 1 92 ? 43.918 9.029 50.403 1.00 21.77 89 GLU A CA 1
ATOM 800 C C . GLU A 1 92 ? 43.994 8.789 48.887 1.00 20.77 89 GLU A C 1
ATOM 801 O O . GLU A 1 92 ? 44.528 9.620 48.135 1.00 21.21 89 GLU A O 1
ATOM 807 N N . GLN A 1 93 ? 43.424 7.669 48.445 1.00 19.64 90 GLN A N 1
ATOM 808 C CA A GLN A 1 93 ? 43.359 7.355 47.021 0.50 19.00 90 GLN A CA 1
ATOM 809 C CA B GLN A 1 93 ? 43.331 7.327 47.027 0.50 19.10 90 GLN A CA 1
ATOM 810 C C . GLN A 1 93 ? 42.407 8.306 46.291 1.00 18.18 90 GLN A C 1
ATOM 811 O O . GLN A 1 93 ? 42.669 8.690 45.146 1.00 17.31 90 GLN A O 1
ATOM 822 N N . ALA A 1 94 ? 41.323 8.704 46.959 1.00 16.84 91 ALA A N 1
ATOM 823 C CA . ALA A 1 94 ? 40.368 9.662 46.393 1.00 15.49 91 ALA A CA 1
ATOM 824 C C . ALA A 1 94 ? 41.004 11.034 46.190 1.00 14.92 91 ALA A C 1
ATOM 825 O O . ALA A 1 94 ? 40.767 11.683 45.169 1.00 14.38 91 ALA A O 1
ATOM 827 N N . LEU A 1 95 ? 41.813 11.473 47.152 1.00 15.08 92 LEU A N 1
ATOM 828 C CA . LEU A 1 95 ? 42.503 12.748 47.011 1.00 15.31 92 LEU A CA 1
ATOM 829 C C . LEU A 1 95 ? 43.466 12.680 45.821 1.00 15.34 92 LEU A C 1
ATOM 830 O O . LEU A 1 95 ? 43.568 13.627 45.032 1.00 15.37 92 LEU A O 1
ATOM 835 N N . SER A 1 96 ? 44.158 11.555 45.677 1.00 14.82 93 SER A N 1
ATOM 836 C CA A SER A 1 96 ? 45.057 11.353 44.543 0.50 14.76 93 SER A CA 1
ATOM 837 C CA B SER A 1 96 ? 45.059 11.407 44.555 0.50 14.65 93 SER A CA 1
ATOM 838 C C . SER A 1 96 ? 44.292 11.442 43.226 1.00 14.53 93 SER A C 1
ATOM 839 O O . SER A 1 96 ? 44.749 12.051 42.262 1.00 14.45 93 SER A O 1
ATOM 844 N N . ALA A 1 97 ? 43.116 10.825 43.193 1.00 13.67 94 ALA A N 1
ATOM 845 C CA . ALA A 1 97 ? 42.264 10.887 42.023 1.00 13.33 94 ALA A CA 1
ATOM 846 C C . ALA A 1 97 ? 41.847 12.326 41.719 1.00 13.08 94 ALA A C 1
ATOM 847 O O . ALA A 1 97 ? 41.877 12.736 40.570 1.00 12.44 94 ALA A O 1
ATOM 849 N N . LEU A 1 98 ? 41.460 13.092 42.738 1.00 12.69 95 LEU A N 1
ATOM 850 C CA . LEU A 1 98 ? 41.121 14.497 42.526 1.00 12.13 95 LEU A CA 1
ATOM 851 C C . LEU A 1 98 ? 42.292 15.254 41.925 1.00 11.65 95 LEU A C 1
ATOM 852 O O . LEU A 1 98 ? 42.121 16.050 41.002 1.00 11.53 95 LEU A O 1
ATOM 857 N N . HIS A 1 99 ? 43.494 14.994 42.432 1.00 11.73 96 HIS A N 1
ATOM 858 C CA . HIS A 1 99 ? 44.681 15.622 41.870 1.00 12.57 96 HIS A CA 1
ATOM 859 C C . HIS A 1 99 ? 44.866 15.287 40.396 1.00 12.41 96 HIS A C 1
ATOM 860 O O . HIS A 1 99 ? 45.209 16.156 39.606 1.00 13.30 96 HIS A O 1
ATOM 867 N N . LYS A 1 100 ? 44.644 14.029 40.032 1.00 12.07 97 LYS A N 1
ATOM 868 C CA A LYS A 1 100 ? 44.780 13.635 38.634 0.50 12.63 97 LYS A CA 1
ATOM 869 C CA B LYS A 1 100 ? 44.752 13.610 38.632 0.50 12.77 97 LYS A CA 1
ATOM 870 C C . LYS A 1 100 ? 43.680 14.244 37.768 1.00 12.27 97 LYS A C 1
ATOM 871 O O . LYS A 1 100 ? 43.949 14.679 36.643 1.00 12.20 97 LYS A O 1
ATOM 890 N N . PHE A 1 102 ? 42.147 17.106 38.303 1.00 10.96 99 PHE A N 1
ATOM 891 C CA . PHE A 1 102 ? 42.494 18.502 38.096 1.00 11.28 99 PHE A CA 1
ATOM 892 C C . PHE A 1 102 ? 43.645 18.663 37.100 1.00 11.63 99 PHE A C 1
ATOM 893 O O . PHE A 1 102 ? 43.616 19.564 36.252 1.00 11.97 99 PHE A O 1
ATOM 901 N N . ALA A 1 103 ? 44.653 17.800 37.192 1.00 11.62 100 ALA A N 1
ATOM 902 C CA . ALA A 1 103 ? 45.786 17.909 36.280 1.00 11.92 100 ALA A CA 1
ATOM 903 C C . ALA A 1 103 ? 45.393 17.666 34.820 1.00 11.77 100 ALA A C 1
ATOM 904 O O . ALA A 1 103 ? 46.053 18.162 33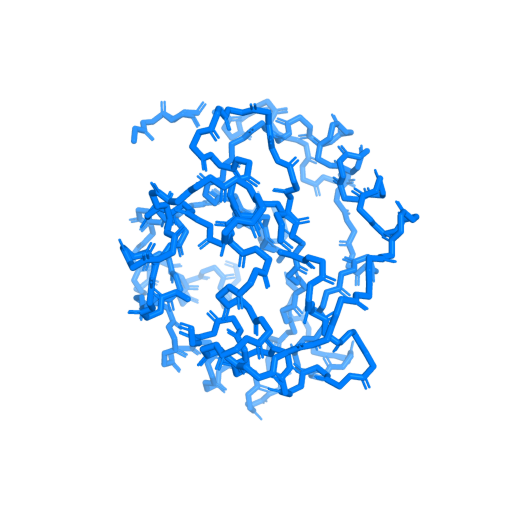.910 1.00 12.90 100 ALA A O 1
ATOM 906 N N . THR A 1 104 ? 44.328 16.895 34.606 1.00 11.86 101 THR A N 1
ATOM 907 C CA . THR A 1 104 ? 43.844 16.564 33.269 1.00 12.02 101 THR A CA 1
ATOM 908 C C . THR A 1 104 ? 42.571 17.321 32.868 1.00 12.02 101 THR A C 1
ATOM 909 O O . THR A 1 104 ? 41.944 17.000 31.858 1.00 12.07 101 THR A O 1
ATOM 913 N N . GLN A 1 105 ? 42.225 18.361 33.628 1.00 11.85 102 GLN A N 1
ATOM 914 C CA . GLN A 1 105 ? 40.938 19.046 33.492 1.00 11.79 102 GLN A CA 1
ATOM 915 C C . GLN A 1 105 ? 40.621 19.512 32.074 1.00 12.17 102 GLN A C 1
ATOM 916 O O . GLN A 1 105 ? 39.475 19.427 31.628 1.00 12.31 102 GLN A O 1
ATOM 922 N N . ASP A 1 106 ? 41.629 20.005 31.361 1.00 12.92 103 ASP A N 1
ATOM 923 C CA . ASP A 1 106 ? 41.402 20.488 29.995 1.00 14.44 103 ASP A CA 1
ATOM 924 C C . ASP A 1 106 ? 41.211 19.372 28.975 1.00 14.98 103 ASP A C 1
ATOM 925 O O . ASP A 1 106 ? 40.658 19.606 27.902 1.00 15.90 103 ASP A O 1
ATOM 930 N N . GLU A 1 107 ? 41.667 18.172 29.321 1.00 15.28 104 GLU A N 1
ATOM 931 C CA . GLU A 1 107 ? 41.556 17.003 28.448 1.00 15.90 104 GLU A CA 1
ATOM 932 C C . GLU A 1 107 ? 40.157 16.425 28.456 1.00 15.18 104 GLU A C 1
ATOM 933 O O . GLU A 1 107 ? 39.625 16.102 27.399 1.00 16.60 104 GLU A O 1
ATOM 939 N N . TRP A 1 108 ? 39.568 16.268 29.640 1.00 14.27 105 TRP A N 1
ATOM 940 C CA . TRP A 1 108 ? 38.233 15.664 29.739 1.00 13.47 105 TRP A CA 1
ATOM 941 C C . TRP A 1 108 ? 37.129 16.716 29.889 1.00 13.02 105 TRP A C 1
ATOM 942 O O . TRP A 1 108 ? 35.950 16.428 29.635 1.00 13.03 105 TRP A O 1
ATOM 953 N N . GLY A 1 109 ? 37.506 17.939 30.258 1.00 13.05 106 GLY A N 1
ATOM 954 C CA . GLY A 1 109 ? 36.522 18.959 30.632 1.00 13.01 106 GLY A CA 1
ATOM 955 C C . GLY A 1 109 ? 35.649 19.454 29.499 1.00 13.67 106 GLY A C 1
ATOM 956 O O . GLY A 1 109 ? 34.607 20.054 29.734 1.00 14.01 106 GLY A O 1
ATOM 957 N N . ASN A 1 110 ? 36.072 19.179 28.270 1.00 14.21 107 ASN A N 1
ATOM 958 C CA . ASN A 1 110 ? 35.360 19.630 27.067 0.50 14.12 107 ASN A CA 1
ATOM 959 C C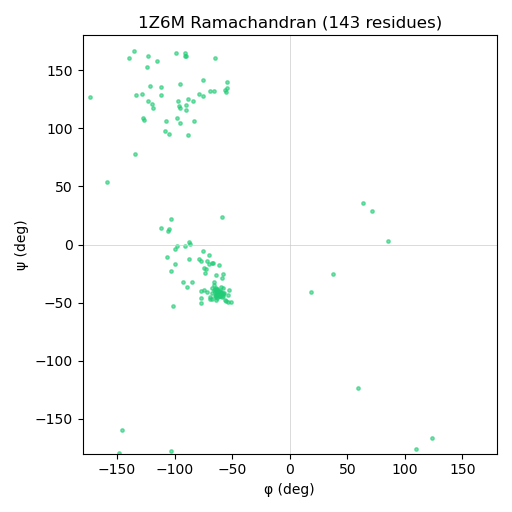 . ASN A 1 110 ? 34.730 18.490 26.271 1.00 15.18 107 ASN A C 1
ATOM 960 O O . ASN A 1 110 ? 34.328 18.663 25.117 1.00 17.02 107 ASN A O 1
ATOM 965 N N . LEU A 1 111 ? 34.639 17.318 26.887 1.00 13.69 108 LEU A N 1
ATOM 966 C CA . LEU A 1 111 ? 34.076 16.150 26.226 1.00 13.61 108 LEU A CA 1
ATOM 967 C C . LEU A 1 111 ? 32.575 16.044 26.477 1.00 13.35 108 LEU A C 1
ATOM 968 O O . LEU A 1 111 ? 32.028 16.716 27.360 1.00 13.92 108 LEU A O 1
ATOM 973 N N . THR A 1 112 ? 31.900 15.216 25.684 1.00 13.50 109 THR A N 1
ATOM 974 C CA . THR A 1 112 ? 30.504 14.909 25.978 1.00 13.66 109 THR A CA 1
ATOM 975 C C . THR A 1 112 ? 30.440 14.154 27.301 1.00 13.27 109 THR A C 1
ATOM 976 O O . THR A 1 112 ? 31.441 13.585 27.753 1.00 13.02 109 THR A O 1
ATOM 980 N N . LEU A 1 113 ? 29.267 14.140 27.923 1.00 13.02 110 LEU A N 1
ATOM 981 C CA . LEU A 1 113 ? 29.149 13.493 29.237 1.00 12.97 110 LEU A CA 1
ATOM 982 C C . LEU A 1 113 ? 29.509 12.010 29.165 1.00 13.52 110 LEU A C 1
ATOM 983 O O . LEU A 1 113 ? 30.161 11.468 30.057 1.00 13.55 110 LEU A O 1
ATOM 988 N N . GLU A 1 114 ? 29.083 11.354 28.092 1.00 14.30 111 GLU A N 1
ATOM 989 C CA . GLU A 1 114 ? 29.442 9.951 27.877 1.00 16.03 111 GLU A CA 1
ATOM 990 C C . GLU A 1 114 ? 30.963 9.772 27.758 1.00 15.07 111 GLU A C 1
ATOM 991 O O . GLU A 1 114 ? 31.529 8.824 28.305 1.00 15.21 111 GLU A O 1
ATOM 997 N N . GLU A 1 115 ? 31.623 10.689 27.058 1.00 14.28 112 GLU A N 1
ATOM 998 C CA A GLU A 1 115 ? 33.068 10.592 26.871 0.50 14.34 112 GLU A CA 1
ATOM 999 C CA B GLU A 1 115 ? 33.066 10.617 26.849 0.50 14.53 112 GLU A CA 1
ATOM 1000 C C . GLU A 1 115 ? 33.851 10.945 28.134 1.00 14.09 112 GLU A C 1
ATOM 1001 O O . GLU A 1 115 ? 34.934 10.435 28.337 1.00 13.62 112 GLU A O 1
ATOM 1012 N N . VAL A 1 116 ? 33.273 11.778 29.006 1.00 13.08 113 VAL A N 1
ATOM 1013 C CA . VAL A 1 116 ? 33.924 12.016 30.289 1.00 12.50 113 VAL A CA 1
ATOM 1014 C C . VAL A 1 116 ? 33.961 10.700 31.074 1.00 12.80 113 VAL A C 1
ATOM 1015 O O . VAL A 1 116 ? 34.980 10.367 31.673 1.00 12.76 113 VAL A O 1
ATOM 1019 N N . ALA A 1 117 ? 32.857 9.954 31.064 1.00 12.88 114 ALA A N 1
ATOM 1020 C CA . ALA A 1 117 ? 32.808 8.644 31.711 1.00 13.04 114 ALA A CA 1
ATOM 1021 C C . ALA A 1 117 ? 33.859 7.690 31.141 1.00 13.57 114 ALA A C 1
ATOM 1022 O O . ALA A 1 117 ? 34.578 7.013 31.888 1.00 13.90 114 ALA A O 1
ATOM 1024 N N . THR A 1 118 ? 33.965 7.659 29.816 1.00 13.92 115 THR A N 1
ATOM 1025 C CA . THR A 1 118 ? 34.938 6.816 29.138 1.00 14.80 115 THR A CA 1
ATOM 1026 C C . THR A 1 118 ? 36.354 7.225 29.535 1.00 14.05 115 THR A C 1
ATOM 1027 O O . THR A 1 118 ? 37.193 6.372 29.790 1.00 14.60 115 THR A O 1
ATOM 1031 N N . TYR A 1 119 ? 36.601 8.527 29.606 1.00 13.68 116 TYR A N 1
ATOM 1032 C CA . TYR A 1 119 ? 37.908 9.033 30.025 1.00 13.03 116 TYR A CA 1
ATOM 1033 C C . TYR A 1 119 ? 38.224 8.619 31.466 1.00 13.35 116 TYR A C 1
ATOM 1034 O O . TYR A 1 119 ? 39.345 8.195 31.769 1.00 13.27 116 TYR A O 1
ATOM 1043 N N . ALA A 1 120 ? 37.245 8.732 32.356 1.00 13.12 117 ALA A N 1
ATOM 1044 C CA . ALA A 1 120 ? 37.454 8.304 33.744 1.00 13.63 117 ALA A CA 1
ATOM 1045 C C . ALA A 1 120 ? 37.856 6.833 33.805 1.00 13.91 117 ALA A C 1
ATOM 1046 O O . ALA A 1 120 ? 38.760 6.457 34.553 1.00 13.83 117 ALA A O 1
ATOM 1048 N N . GLU A 1 121 ? 37.200 6.021 32.986 1.00 14.28 118 GLU A N 1
ATOM 1049 C CA . GLU A 1 121 ? 37.407 4.581 32.981 1.00 15.32 118 GLU A CA 1
ATOM 1050 C C . GLU A 1 121 ? 38.697 4.187 32.279 1.00 15.79 118 GLU A C 1
ATOM 1051 O O . GLU A 1 121 ? 39.506 3.435 32.836 1.00 17.43 118 GLU A O 1
ATOM 1057 N N . LYS A 1 122 ? 38.897 4.694 31.067 1.00 15.84 119 LYS A N 1
ATOM 1058 C CA . LYS A 1 122 ? 40.004 4.244 30.215 1.00 16.56 119 LYS A CA 1
ATOM 1059 C C . LYS A 1 122 ? 41.293 5.034 30.413 1.00 16.68 119 LYS A C 1
ATOM 1060 O O . LYS A 1 122 ? 42.387 4.471 30.319 1.00 18.05 119 LYS A O 1
ATOM 1066 N N . ASN A 1 123 ? 41.163 6.338 30.641 1.00 15.85 120 ASN A N 1
ATOM 1067 C CA . ASN A 1 123 ? 42.332 7.207 30.801 1.00 15.89 120 ASN A CA 1
ATOM 1068 C C . ASN A 1 123 ? 42.773 7.372 32.248 1.00 15.53 120 ASN A C 1
ATOM 1069 O O . ASN A 1 123 ? 43.960 7.540 32.514 1.00 16.48 120 ASN A O 1
ATOM 1074 N N . LEU A 1 124 ? 41.830 7.335 33.185 1.00 15.51 121 LEU A N 1
ATOM 1075 C CA . LEU A 1 124 ? 42.185 7.497 34.593 1.00 15.64 121 LEU A CA 1
ATOM 1076 C C . LEU A 1 124 ? 42.106 6.198 35.385 1.00 15.90 121 LEU A C 1
ATOM 1077 O O . LEU A 1 124 ? 42.552 6.146 36.519 1.00 16.48 121 LEU A O 1
ATOM 1082 N N . GLY A 1 125 ? 41.538 5.152 34.789 1.00 15.64 122 GLY A N 1
ATOM 1083 C CA . GLY A 1 125 ? 41.476 3.833 35.431 1.00 16.32 122 GLY A CA 1
ATOM 1084 C C . GLY A 1 125 ? 40.515 3.739 36.609 1.00 16.75 122 GLY A C 1
ATOM 1085 O O . GLY A 1 125 ? 40.724 2.955 37.536 1.00 17.36 122 GLY A O 1
ATOM 1086 N N . LEU A 1 126 ? 39.463 4.552 36.575 1.00 16.08 123 LEU A N 1
ATOM 1087 C CA . LEU A 1 126 ? 38.506 4.645 37.678 1.00 16.13 123 LEU A CA 1
ATOM 1088 C C . LEU A 1 126 ? 37.244 3.814 37.424 1.00 16.12 123 LEU A C 1
ATOM 1089 O O . LEU A 1 126 ? 36.971 3.416 36.289 1.00 17.30 123 LEU A O 1
ATOM 1094 N N . LYS A 1 127 ? 36.477 3.599 38.481 1.00 16.26 124 LYS A N 1
ATOM 1095 C CA A LYS A 1 127 ? 35.257 2.823 38.385 0.50 16.38 124 LYS A CA 1
ATOM 1096 C CA B LYS A 1 127 ? 35.235 2.804 38.382 0.50 16.47 124 LYS A CA 1
ATOM 1097 C C . LYS A 1 127 ? 34.050 3.646 38.819 1.00 16.04 124 LYS A C 1
ATOM 1098 O O . LYS A 1 127 ? 34.136 4.308 39.833 1.00 16.26 124 LYS A O 1
ATOM 1109 N N . GLU A 1 128 ? 32.970 3.594 38.048 1.00 16.39 125 GLU A N 1
ATOM 1110 C CA . GLU A 1 128 ? 31.769 4.377 38.362 1.00 16.48 125 GLU A CA 1
ATOM 1111 C C . GLU A 1 128 ? 31.168 3.865 39.659 1.00 16.64 125 GLU A C 1
ATOM 1112 O O . GLU A 1 128 ? 31.016 2.658 39.835 1.00 17.46 125 GLU A O 1
ATOM 1118 N N . GLN A 1 129 ? 30.844 4.786 40.565 1.00 16.70 126 GLN A N 1
ATOM 1119 C CA . GLN A 1 129 ? 30.296 4.426 41.867 1.00 16.79 126 GLN A CA 1
ATOM 1120 C C . GLN A 1 129 ? 29.542 5.582 42.495 1.00 16.61 126 GLN A C 1
ATOM 1121 O O . GLN A 1 129 ? 29.803 5.954 43.642 1.00 16.80 126 GLN A O 1
ATOM 1127 N N . LYS A 1 130 ? 28.587 6.131 41.749 1.00 17.16 127 LYS A N 1
ATOM 1128 C CA . LYS A 1 130 ? 27.795 7.259 42.247 1.00 16.89 127 LYS A CA 1
ATOM 1129 C C . LYS A 1 130 ? 27.143 6.892 43.582 1.00 16.75 127 LYS A C 1
ATOM 1130 O O . LYS A 1 130 ? 26.561 5.816 43.723 1.00 17.02 127 LYS A O 1
ATOM 1136 N N . ASP A 1 131 ? 27.279 7.777 44.566 1.00 15.84 128 ASP A N 1
ATOM 1137 C CA . ASP A 1 131 ? 26.529 7.662 45.815 1.00 15.87 128 ASP A CA 1
ATOM 1138 C C . ASP A 1 131 ? 25.436 8.724 45.737 1.00 15.71 128 ASP A C 1
ATOM 1139 O O . ASP A 1 131 ? 25.672 9.901 46.023 1.00 14.49 128 ASP A O 1
ATOM 1144 N N . ALA A 1 132 ? 24.249 8.319 45.291 1.00 15.09 129 ALA A N 1
ATOM 1145 C CA . ALA A 1 132 ? 23.169 9.276 45.029 1.00 15.03 129 ALA A CA 1
ATOM 1146 C C . ALA A 1 132 ? 22.786 10.064 46.278 1.00 14.10 129 ALA A C 1
ATOM 1147 O O . ALA A 1 132 ? 22.483 11.260 46.201 1.00 14.28 129 ALA A O 1
ATOM 1149 N N . THR A 1 133 ? 22.827 9.411 47.427 1.00 14.19 130 THR A N 1
ATOM 1150 C CA A THR A 1 133 ? 22.466 10.050 48.687 0.50 13.84 130 THR A CA 1
ATOM 1151 C CA B THR A 1 133 ? 22.463 10.068 48.670 0.50 14.25 130 THR A CA 1
ATOM 1152 C C . THR A 1 133 ? 23.509 11.125 49.033 1.00 13.74 130 THR A C 1
ATOM 1153 O O . THR A 1 133 ? 23.168 12.217 49.437 1.00 13.28 130 THR A O 1
ATOM 1160 N N . LEU A 1 134 ? 24.776 10.791 48.862 1.00 13.72 131 LEU A N 1
ATOM 1161 C CA . LEU A 1 134 ? 25.829 11.762 49.114 1.00 14.02 131 LEU A CA 1
ATOM 1162 C C . LEU A 1 134 ? 25.732 12.949 48.154 1.00 13.15 131 LEU A C 1
ATOM 1163 O O . LEU A 1 134 ? 25.829 14.106 48.583 1.00 12.95 131 LEU A O 1
ATOM 1168 N N . VAL A 1 135 ? 25.543 12.675 46.862 1.00 12.90 132 VAL A N 1
ATOM 1169 C CA . VAL A 1 135 ? 25.404 13.735 45.862 1.00 13.19 132 VAL A CA 1
ATOM 1170 C C . VAL A 1 135 ? 24.280 14.689 46.255 1.00 12.55 132 VAL A C 1
ATOM 1171 O O . VAL A 1 135 ? 24.464 15.917 46.235 1.00 12.42 132 VAL A O 1
ATOM 1175 N N . SER A 1 136 ? 23.114 14.131 46.602 1.00 12.00 133 SER A N 1
ATOM 1176 C CA A SER A 1 136 ? 21.971 14.953 46.990 0.25 11.56 133 SER A CA 1
ATOM 1177 C CA B SER A 1 136 ? 21.970 14.952 46.984 0.25 11.94 133 SER A CA 1
ATOM 1178 C CA C SER A 1 136 ? 21.964 14.936 46.986 0.50 12.83 133 SER A CA 1
ATOM 1179 C C . SER A 1 136 ? 22.238 15.680 48.298 1.00 12.00 133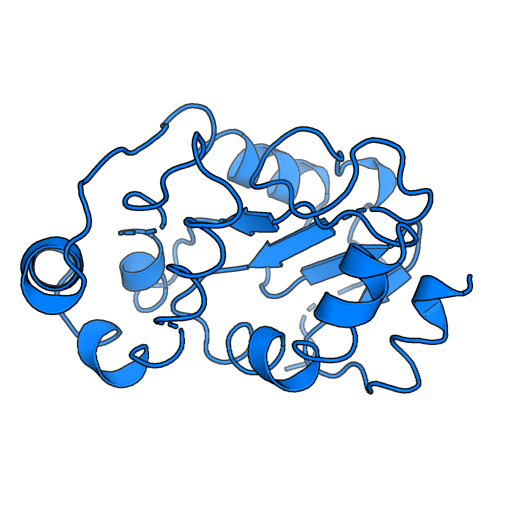 SER A C 1
ATOM 1180 O O . SER A 1 136 ? 21.825 16.827 48.471 1.00 11.64 133 SER A O 1
ATOM 1187 N N . ALA A 1 137 ? 22.948 15.021 49.217 1.00 11.37 134 ALA A N 1
ATOM 1188 C CA . ALA A 1 137 ? 23.236 15.629 50.515 1.00 11.92 134 ALA A CA 1
ATOM 1189 C C . ALA A 1 137 ? 24.102 16.874 50.342 1.00 11.36 134 ALA A C 1
ATOM 1190 O O . ALA A 1 137 ? 23.862 17.894 50.983 1.00 11.55 134 ALA A O 1
ATOM 1192 N N . VAL A 1 138 ? 25.094 16.812 49.452 1.00 11.44 135 VAL A N 1
ATOM 1193 C CA . VAL A 1 138 ? 25.922 17.994 49.197 1.00 11.06 135 VAL A CA 1
ATOM 1194 C C . VAL A 1 138 ? 25.102 19.123 48.575 1.00 11.44 135 VAL A C 1
ATOM 1195 O O . VAL A 1 138 ? 25.225 20.281 48.970 1.00 11.44 135 VAL A O 1
ATOM 1199 N N . ILE A 1 139 ? 24.266 18.795 47.595 1.00 11.64 136 ILE A N 1
ATOM 1200 C CA . ILE A 1 139 ? 23.414 19.819 46.992 1.00 12.01 136 ILE A CA 1
ATOM 1201 C C . ILE A 1 139 ? 22.478 20.451 48.042 1.00 11.63 136 ILE A C 1
ATOM 1202 O O . ILE A 1 139 ? 22.325 21.677 48.097 1.00 11.41 136 ILE A O 1
ATOM 1207 N N . ALA A 1 140 ? 21.874 19.611 48.884 1.00 11.82 137 ALA A N 1
ATOM 1208 C CA . ALA A 1 140 ? 20.962 20.079 49.931 1.00 11.50 137 ALA A CA 1
ATOM 1209 C C . ALA A 1 140 ? 21.679 20.945 50.961 1.00 11.64 137 ALA A C 1
ATOM 1210 O O . ALA A 1 140 ? 21.141 21.947 51.411 1.00 12.26 137 ALA A O 1
ATOM 1212 N N . GLU A 1 141 ? 22.904 20.565 51.319 1.00 11.67 138 GLU A N 1
ATOM 1213 C CA . GLU A 1 141 ? 23.706 21.321 52.282 1.00 11.48 138 GLU A CA 1
ATOM 1214 C C . GLU A 1 141 ? 24.097 22.681 51.706 1.00 11.23 138 GLU A C 1
ATOM 1215 O O . GLU A 1 141 ? 23.958 23.706 52.371 1.00 11.07 138 GLU A O 1
ATOM 1221 N N . ALA A 1 142 ? 24.574 22.693 50.464 1.00 11.32 139 ALA A N 1
ATOM 1222 C CA . ALA A 1 142 ? 24.893 23.956 49.797 1.00 11.47 139 ALA A CA 1
ATOM 1223 C C . ALA A 1 142 ? 23.655 24.848 49.779 1.00 11.39 139 ALA A C 1
ATOM 1224 O O . ALA A 1 142 ? 23.729 26.057 50.035 1.00 11.66 139 ALA A O 1
ATOM 1226 N N . ASN A 1 143 ? 22.498 24.253 49.500 1.00 11.06 140 ASN A N 1
ATOM 1227 C CA . ASN A 1 143 ? 21.278 25.034 49.468 0.50 9.80 140 ASN A CA 1
ATOM 1228 C C . ASN A 1 143 ? 20.934 25.628 50.832 1.00 11.46 140 ASN A C 1
ATOM 1229 O O . ASN A 1 143 ? 20.580 26.802 50.940 1.00 11.90 140 ASN A O 1
ATOM 1234 N N . ALA A 1 144 ? 21.048 24.817 51.875 1.00 11.44 141 ALA A N 1
ATOM 1235 C CA . ALA A 1 144 ? 20.780 25.269 53.245 1.00 11.88 141 ALA A CA 1
ATOM 1236 C C . ALA A 1 144 ? 21.666 26.437 53.636 1.00 12.25 141 ALA A C 1
ATOM 1237 O O . ALA A 1 144 ? 21.234 27.354 54.329 1.00 12.67 141 ALA A O 1
ATOM 1239 N N . ALA A 1 145 ? 22.916 26.397 53.181 1.00 11.87 142 ALA A N 1
ATOM 1240 C CA . ALA A 1 145 ? 23.907 27.405 53.532 1.00 11.68 142 ALA A CA 1
ATOM 1241 C C . ALA A 1 145 ? 23.938 28.564 52.534 1.00 11.39 142 ALA A C 1
ATOM 1242 O O . ALA A 1 145 ? 24.706 29.509 52.706 1.00 11.86 142 ALA A O 1
ATOM 1244 N N . HIS A 1 146 ? 23.097 28.493 51.498 1.00 11.46 143 HIS A N 1
ATOM 1245 C CA . HIS A 1 146 ? 23.018 29.554 50.471 1.00 11.94 143 HIS A CA 1
ATOM 1246 C C . HIS A 1 146 ? 24.320 29.681 49.697 1.00 11.89 143 HIS A C 1
ATOM 1247 O O . HIS A 1 146 ? 24.734 30.777 49.343 1.00 12.93 143 HIS A O 1
ATOM 1254 N N . ILE A 1 147 ? 24.956 28.533 49.467 1.00 11.40 144 ILE A N 1
ATOM 1255 C CA . ILE A 1 147 ? 26.200 28.439 48.708 1.00 11.52 144 ILE A CA 1
ATOM 1256 C C . ILE A 1 147 ? 25.852 28.034 47.282 1.00 11.85 144 ILE A C 1
ATOM 1257 O O . ILE A 1 147 ? 25.430 26.899 47.032 1.00 11.73 144 ILE A O 1
ATOM 1262 N N . GLN A 1 148 ? 26.005 28.965 46.349 1.00 12.13 145 GLN A N 1
ATOM 1263 C CA . GLN A 1 148 ? 25.697 28.691 44.949 1.00 13.53 145 GLN A CA 1
ATOM 1264 C C . GLN A 1 148 ? 26.928 28.469 44.098 1.00 12.83 145 GLN A C 1
ATOM 1265 O O . GLN A 1 148 ? 26.840 27.885 43.030 1.00 15.36 145 GLN A O 1
ATOM 1271 N N . PHE A 1 149 ? 28.068 28.978 44.542 1.00 11.97 146 PHE A N 1
ATOM 1272 C CA . PHE A 1 149 ? 29.252 29.017 43.697 1.00 12.18 146 PHE A CA 1
ATOM 1273 C C . PHE A 1 149 ? 30.370 28.149 44.230 1.00 11.79 146 P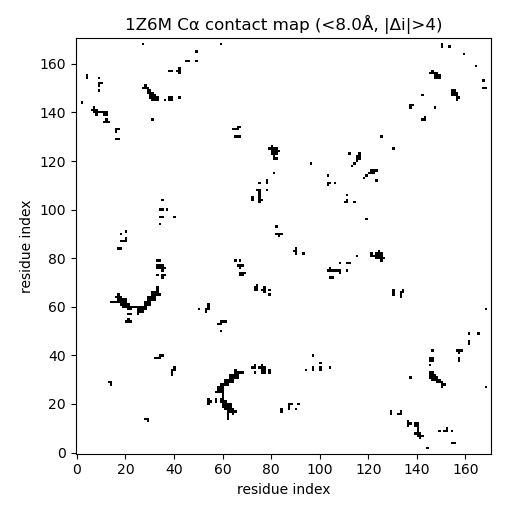HE A C 1
ATOM 1274 O O . PHE A 1 149 ? 30.419 27.824 45.428 1.00 12.60 146 PHE A O 1
ATOM 1282 N N . VAL A 1 150 ? 31.264 27.767 43.332 1.00 11.35 147 VAL A N 1
ATOM 1283 C CA . VAL A 1 150 ? 32.461 27.045 43.719 1.00 10.87 147 VAL A CA 1
ATOM 1284 C C . VAL A 1 150 ? 33.697 27.804 43.223 1.00 10.67 147 VAL A C 1
ATOM 1285 O O . VAL A 1 150 ? 33.615 28.566 42.258 1.00 11.15 147 VAL A O 1
ATOM 1289 N N . PRO A 1 151 ? 34.837 27.640 43.904 1.00 10.06 148 PRO A N 1
ATOM 1290 C CA . PRO A 1 151 ? 34.976 26.978 45.190 1.00 10.27 148 PRO A CA 1
ATOM 1291 C C . PRO A 1 151 ? 34.461 27.877 46.314 1.00 10.42 148 PRO A C 1
ATOM 1292 O O . PRO A 1 151 ? 34.641 29.097 46.265 1.00 11.89 148 PRO A O 1
ATOM 1296 N N . THR A 1 152 ? 33.791 27.285 47.301 1.00 10.15 149 THR A N 1
ATOM 1297 C CA . THR A 1 152 ? 33.489 27.975 48.548 1.00 10.38 149 THR A CA 1
ATOM 1298 C C . THR A 1 152 ? 34.169 27.207 49.658 1.00 9.69 149 THR A C 1
ATOM 1299 O O . THR A 1 152 ? 33.874 26.024 49.862 1.00 9.95 149 THR A O 1
ATOM 1303 N N . ILE A 1 153 ? 35.110 27.865 50.337 1.00 10.69 150 ILE A N 1
ATOM 1304 C CA . ILE A 1 153 ? 35.877 27.243 51.404 1.00 10.72 150 ILE A CA 1
ATOM 1305 C C . ILE A 1 153 ? 35.476 27.902 52.704 1.00 10.86 150 ILE A C 1
ATOM 1306 O O . ILE A 1 153 ? 35.375 29.132 52.759 1.00 10.44 150 ILE A O 1
ATOM 1311 N N . ILE A 1 154 ? 35.256 27.098 53.739 1.00 10.74 151 ILE A N 1
ATOM 1312 C CA . ILE A 1 154 ? 34.760 27.620 54.996 1.00 11.46 151 ILE A CA 1
ATOM 1313 C C . ILE A 1 154 ? 35.578 27.026 56.139 1.00 11.27 151 ILE A C 1
ATOM 1314 O O . ILE A 1 154 ? 35.751 25.804 56.234 1.00 11.76 151 ILE A O 1
ATOM 1319 N N . ILE A 1 155 ? 36.085 27.907 57.000 1.00 11.62 152 ILE A N 1
ATOM 1320 C CA . ILE A 1 155 ? 36.695 27.493 58.257 1.00 12.48 152 ILE A CA 1
ATOM 1321 C C . ILE A 1 155 ? 35.964 28.297 59.312 1.00 12.10 152 ILE A C 1
ATOM 1322 O O . ILE A 1 155 ? 36.165 29.518 59.421 1.00 12.22 152 ILE A O 1
ATOM 1327 N N . GLY A 1 156 ? 35.096 27.633 60.073 1.00 12.48 153 GLY A N 1
ATOM 1328 C CA . GLY A 1 156 ? 34.291 28.337 61.072 1.00 13.17 153 GLY A CA 1
ATOM 1329 C C . GLY A 1 156 ? 33.443 29.413 60.416 1.00 12.89 153 GLY A C 1
ATOM 1330 O O . GLY A 1 156 ? 32.661 29.120 59.509 1.00 12.68 153 GLY A O 1
ATOM 1331 N N . GLU A 1 157 ? 33.600 30.650 60.865 1.00 13.11 154 GLU A N 1
ATOM 1332 C CA A GLU A 1 157 ? 32.902 31.786 60.291 0.00 14.14 154 GLU A CA 1
ATOM 1333 C CA B GLU A 1 157 ? 32.855 31.777 60.267 0.50 12.65 154 GLU A CA 1
ATOM 1334 C C . GLU A 1 157 ? 33.521 32.350 59.017 1.00 13.50 154 GLU A C 1
ATOM 1335 O O . GLU A 1 157 ? 32.923 33.158 58.357 1.00 14.75 154 GLU A O 1
ATOM 1346 N N . TYR A 1 158 ? 34.741 31.929 58.729 1.00 12.80 155 TYR A N 1
ATOM 1347 C CA . TYR A 1 158 ? 35.524 32.472 57.621 1.00 13.39 155 TYR A CA 1
ATOM 1348 C C . TYR A 1 158 ? 35.170 31.785 56.309 1.00 12.30 155 TYR A C 1
ATOM 1349 O O . TYR A 1 158 ? 35.246 30.557 56.207 1.00 13.62 155 TYR A O 1
ATOM 1358 N N . ILE A 1 159 ? 34.756 32.576 55.322 1.00 12.34 156 ILE A N 1
ATOM 1359 C CA . ILE A 1 159 ? 34.283 32.076 54.040 1.00 12.48 156 ILE A CA 1
ATOM 1360 C C . ILE A 1 159 ? 35.154 32.715 52.962 1.00 12.09 156 ILE A C 1
ATOM 1361 O O . ILE A 1 159 ? 35.271 33.939 52.895 1.00 13.41 156 ILE A O 1
ATOM 1366 N N . PHE A 1 160 ? 35.798 31.896 52.138 1.00 11.59 157 PHE A N 1
ATOM 1367 C CA . PHE A 1 160 ? 36.727 32.426 51.154 1.00 11.46 157 PHE A CA 1
ATOM 1368 C C . PHE A 1 160 ? 36.730 31.538 49.918 1.00 10.95 157 PHE A C 1
ATOM 1369 O O . PHE A 1 160 ? 35.989 30.560 49.851 1.00 10.47 157 PHE A O 1
ATOM 1377 N N . ASP A 1 161 ? 37.549 31.882 48.932 1.00 10.83 158 ASP A N 1
ATOM 1378 C CA . ASP A 1 161 ? 37.591 31.123 47.681 1.00 10.15 158 ASP A CA 1
ATOM 1379 C C . ASP A 1 161 ? 39.010 31.122 47.137 1.00 10.12 158 ASP A C 1
ATOM 1380 O O . ASP A 1 161 ? 39.962 31.368 47.876 1.00 10.56 158 ASP A O 1
ATOM 1385 N N . GLU A 1 162 ? 39.154 30.860 45.845 1.00 9.87 159 GLU A N 1
ATOM 1386 C CA . GLU A 1 162 ? 40.470 30.744 45.215 1.00 10.59 159 GLU A CA 1
ATOM 1387 C C . GLU A 1 162 ? 41.299 32.024 45.286 1.00 10.96 159 GLU A C 1
ATOM 1388 O O . GLU A 1 162 ? 42.515 31.977 45.089 1.00 11.26 159 GLU A O 1
ATOM 1394 N N . SER A 1 163 ? 40.660 33.163 45.554 1.00 10.16 160 SER A N 1
ATOM 1395 C CA . SER A 1 163 ? 41.396 34.422 45.659 1.00 11.22 160 SER A CA 1
ATOM 1396 C C . SER A 1 163 ? 42.231 34.506 46.933 1.00 11.79 160 SER A C 1
ATOM 1397 O O . SER A 1 163 ? 43.098 35.366 47.027 1.00 12.43 160 SER A O 1
ATOM 1400 N N . VAL A 1 164 ? 41.981 33.623 47.900 1.00 11.36 161 VAL A N 1
ATOM 1401 C CA . VAL A 1 164 ? 42.726 33.629 49.159 1.00 12.29 161 VAL A CA 1
ATOM 1402 C C . VAL A 1 164 ? 44.230 33.542 48.886 1.00 12.62 161 VAL A C 1
ATOM 1403 O O . VAL A 1 164 ? 44.661 32.824 47.989 1.00 12.75 161 VAL A O 1
ATOM 1407 N N . THR A 1 165 ? 45.028 34.289 49.642 1.00 13.52 162 THR A N 1
ATOM 1408 C CA . THR A 1 165 ? 46.473 34.116 49.547 1.00 14.34 162 THR A CA 1
ATOM 1409 C C . THR A 1 165 ? 46.900 33.067 50.572 1.00 14.89 162 THR A C 1
ATOM 1410 O O . THR A 1 165 ? 46.153 32.764 51.517 1.00 14.09 162 THR A O 1
ATOM 1414 N N . GLU A 1 166 ? 48.092 32.509 50.401 1.00 15.39 163 GLU A N 1
ATOM 1415 C CA . GLU A 1 166 ? 48.552 31.502 51.360 1.00 16.03 163 GLU A CA 1
ATOM 1416 C C . GLU A 1 166 ? 48.779 32.079 52.751 1.00 16.56 163 GLU A C 1
ATOM 1417 O O . GLU A 1 166 ? 48.526 31.400 53.737 1.00 15.87 163 GLU A O 1
ATOM 1423 N N . GLU A 1 167 ? 49.194 33.336 52.837 1.00 16.49 164 GLU A N 1
ATOM 1424 C CA A GLU A 1 167 ? 49.262 34.020 54.122 0.50 17.09 164 GLU A CA 1
ATOM 1425 C CA B GLU A 1 167 ? 49.295 33.985 54.138 0.50 17.10 164 GLU A CA 1
ATOM 1426 C C . GLU A 1 167 ? 47.906 34.159 54.793 1.00 16.78 164 GLU A C 1
ATOM 1427 O O . GLU A 1 167 ? 47.769 33.937 55.979 1.00 16.54 164 GLU A O 1
ATOM 1438 N N . GLU A 1 168 ? 46.904 34.520 54.008 1.00 15.88 165 GLU A N 1
ATOM 1439 C CA . GLU A 1 168 ? 45.543 34.617 54.540 1.00 15.58 165 GLU A CA 1
ATOM 1440 C C . GLU A 1 168 ? 45.058 33.251 55.002 1.00 15.16 165 GLU A C 1
ATOM 1441 O O . GLU A 1 168 ? 44.441 33.134 56.064 1.00 15.27 165 GLU A O 1
ATOM 1447 N N . LEU A 1 169 ? 45.368 32.217 54.224 1.00 14.75 166 LEU A N 1
ATOM 1448 C CA . LEU A 1 169 ? 44.936 30.856 54.557 1.00 14.87 166 LEU A CA 1
ATOM 1449 C C . LEU A 1 169 ? 45.573 30.396 55.874 1.00 14.64 166 LEU A C 1
ATOM 1450 O O . LEU A 1 169 ? 44.893 29.857 56.745 1.00 14.03 166 LEU A O 1
ATOM 1455 N N . ARG A 1 170 ? 46.875 30.598 56.013 1.00 14.48 167 ARG A N 1
ATOM 1456 C CA A ARG A 1 170 ? 47.539 30.382 57.294 0.50 15.60 167 ARG A CA 1
ATOM 1457 C CA B ARG A 1 170 ? 47.537 30.384 57.299 0.50 15.67 167 ARG A CA 1
ATOM 1458 C C . ARG A 1 170 ? 46.820 31.111 58.418 1.00 15.40 167 ARG A C 1
ATOM 1459 O O . ARG A 1 170 ? 46.576 30.539 59.456 1.00 15.64 167 ARG A O 1
ATOM 1474 N N . GLY A 1 171 ? 46.481 32.373 58.181 1.00 15.48 168 GLY A N 1
ATOM 1475 C CA . GLY A 1 171 ? 45.773 33.184 59.172 1.00 16.25 168 GLY A CA 1
ATOM 1476 C C . GLY A 1 171 ? 44.472 32.520 59.598 1.00 16.72 168 GLY A C 1
ATOM 1477 O O . GLY A 1 171 ? 44.196 32.411 60.788 1.00 17.75 168 GLY A O 1
ATOM 1478 N N . TYR A 1 172 ? 43.675 32.066 58.627 1.00 16.77 169 TYR A N 1
ATOM 1479 C CA . TYR A 1 172 ? 42.391 31.425 58.950 1.00 17.46 169 TYR A CA 1
ATOM 1480 C C . TYR A 1 172 ? 42.577 30.117 59.720 1.00 17.71 169 TYR A C 1
ATOM 1481 O O . TYR A 1 172 ? 41.802 29.802 60.617 1.00 17.90 169 TYR A O 1
ATOM 1490 N N . ILE A 1 173 ? 43.599 29.350 59.364 1.00 17.23 170 ILE A N 1
ATOM 1491 C CA . ILE A 1 173 ? 43.879 28.089 60.044 1.00 17.96 170 ILE A CA 1
ATOM 1492 C C . ILE A 1 173 ? 44.283 28.339 61.497 1.00 18.86 170 ILE A C 1
ATOM 1493 O O . ILE A 1 173 ? 43.873 27.603 62.399 1.00 18.61 170 ILE A O 1
ATOM 1498 N N . GLU A 1 174 ? 45.057 29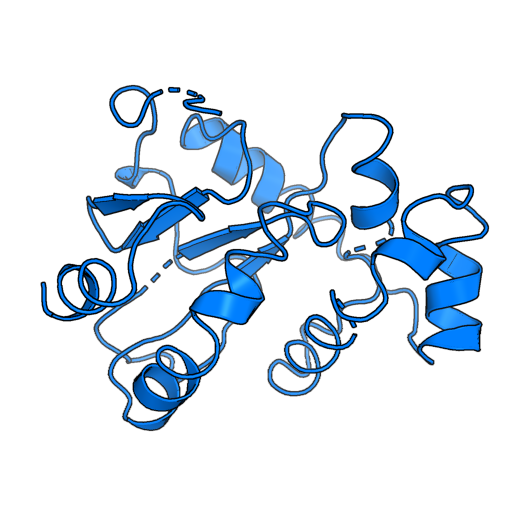.399 61.714 1.00 20.15 171 GLU A N 1
ATOM 1499 C CA . GLU A 1 174 ? 45.570 29.733 63.041 1.00 22.10 171 GLU A CA 1
ATOM 1500 C C . GLU A 1 174 ? 44.590 30.579 63.856 1.00 23.25 171 GLU A C 1
ATOM 1501 O O . GLU A 1 174 ? 44.896 30.935 64.998 1.00 23.76 171 GLU A O 1
ATOM 1507 N N . LYS A 1 175 ? 43.413 30.864 63.217 1.00 24.48 172 LYS A N 1
ATOM 1508 C CA . LYS A 1 175 ? 42.351 31.258 63.985 0.50 25.79 172 LYS A CA 1
ATOM 1509 C C . LYS A 1 175 ? 41.366 32.240 63.226 1.00 26.28 172 LYS A C 1
ATOM 1510 O O . LYS A 1 175 ? 41.831 33.253 62.723 1.00 27.72 172 LYS A O 1
#

CATH classification: 3.40.30.10 (+1 more: 1.10.1200.90)

Foldseek 3Di:
DPPCLPLFAPVLADLPFAQKQADPPAPWEEWEAQLLDVQVLLLCVQCVPVVVVCRVVSNYIYGYQHAQADPPLSVLSVLVQQADSVDRVVNVVLSVCSVCSVVSSPDDSVVSP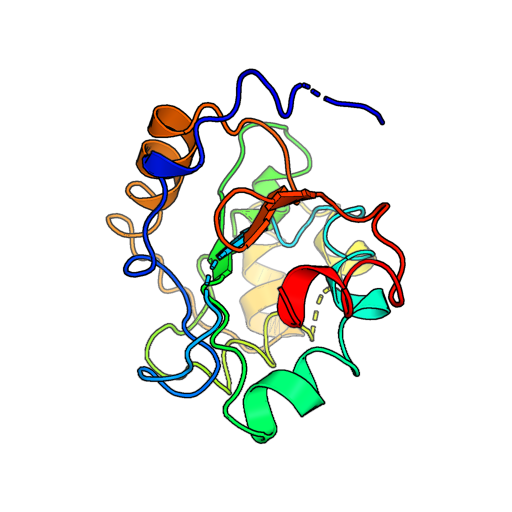VCCCPVVVTDGHHPPVSNVVSNVSCVSRVNRDPGWDDTPSDTDGSVDHVVNVVVSSVD

Radius of gyration: 15.26 Å; Cα contacts (8 Å, |Δi|>4): 289; chains: 1; bounding box: 31×36×40 Å

Sequence (171 aa):
SNAADISVVIDATKVNTETGLHIGESSNNAPVKIEFINVVRCPYCRRKKWFEESEEELLLAQSVKSGKVERIIIKLFDKEKESSLQRGNVHHYIDYSAPEQQALSSALHKKFATQDEWGNLTLEEEVATYAEKNLGLKKEQKDATTLVSSSAVIAEANAAHIQFVPTIIIGEEYIFDESVTEEEELRRGYIEK

Nearest PDB structures (foldseek):
  1z6m-assembly1_A  TM=1.006E+00  e=3.128E-31  Enterococcus faecalis V583
  6mhh-assembly1_A-3  TM=7.505E-01  e=6.435E-06  Proteus mirabilis
  4z7x-assembly1_A  TM=6.068E-01  e=7.125E-04  Actinomyces oris
  4z7x-assembly2_B  TM=5.773E-01  e=8.990E-04  Actinomyces oris
  5c00-assembly3_C  TM=5.101E-01  e=1.984E-04  Corynebacterium diphtheriae NCTC 13129